Protein AF-A0A8T1BHV2-F1 (afdb_monomer_lite)

InterPro domains:
  IPR013525 ABC-2 type transporter, transmembrane domain [PF01061] (3-91)

Foldseek 3Di:
DVLVVVLVVLLVVLQVVLVVVVVVVVVCVVVVPDDPVVVVVVVLVVVLVVLLVVLLVVLVVVVVVVPDDDPVVSVVVSVVSSVSSSVSSVVSNCVSCVDDVDDD

Secondary structure (DSSP, 8-state):
-HHHH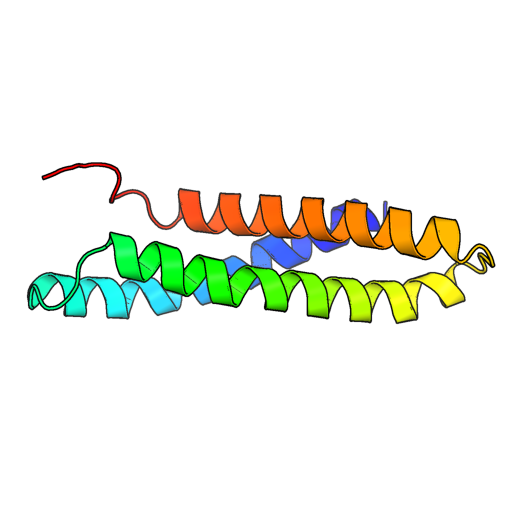HHHHHHHHHHHHHHHHHHHHHHHHHTT-S-HHHHHHHHHHHHHHHHHHHHHHHHHHHHHHHT---HHHHHHHHHHHHHHHHHHHHHHHHHH--------

Organism: NCBI:txid29920

Sequence (104 aa):
MGAVNITFISFNGVLPITSKERTAFYRERASQTYNAFWYFIGSTLVEIPYCFGISLLFMAIFYPMVGFTGVADFFTSWFNLSLIVTLMAYFVAARYYPTQVCFR

Structure (mmCIF, N/CA/C/O backbone):
data_AF-A0A8T1BHV2-F1
#
_entry.id   AF-A0A8T1BHV2-F1
#
loop_
_atom_site.group_PDB
_atom_site.id
_atom_site.type_symbol
_atom_site.label_atom_id
_atom_site.label_alt_id
_atom_site.label_comp_id
_atom_site.label_asym_id
_atom_site.label_entity_id
_atom_site.label_seq_id
_atom_site.pdbx_PDB_ins_code
_atom_site.Cartn_x
_atom_site.Cartn_y
_atom_site.Cartn_z
_atom_site.occupancy
_atom_site.B_iso_or_equiv
_atom_site.auth_seq_id
_atom_site.auth_comp_id
_atom_site.auth_asym_id
_atom_site.auth_atom_id
_atom_site.pdbx_PDB_model_num
ATOM 1 N N . MET A 1 1 ? 17.514 4.496 -5.906 1.00 54.78 1 MET A N 1
ATOM 2 C CA . MET A 1 1 ? 16.894 5.781 -5.497 1.00 54.78 1 MET A CA 1
ATOM 3 C C . MET A 1 1 ? 15.389 5.862 -5.784 1.00 54.78 1 MET A C 1
ATOM 5 O O . MET A 1 1 ? 14.661 6.219 -4.872 1.00 54.78 1 ME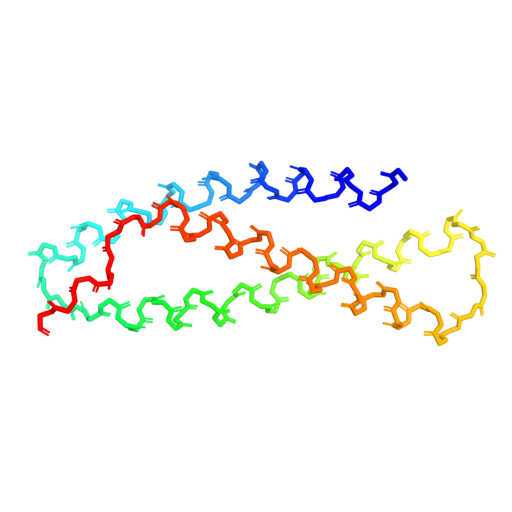T A O 1
ATOM 9 N N . GLY A 1 2 ? 14.893 5.519 -6.985 1.00 64.69 2 GLY A N 1
ATOM 10 C CA . GLY A 1 2 ? 13.471 5.706 -7.351 1.00 64.69 2 GLY A CA 1
ATOM 11 C C . GLY A 1 2 ? 12.442 4.958 -6.484 1.00 64.69 2 GLY A C 1
ATOM 12 O O . GLY A 1 2 ? 11.476 5.564 -6.035 1.00 64.69 2 GLY A O 1
ATOM 13 N N . ALA A 1 3 ? 12.687 3.680 -6.167 1.00 63.78 3 ALA A N 1
ATOM 14 C CA . ALA A 1 3 ? 11.769 2.844 -5.374 1.00 63.78 3 ALA A CA 1
ATOM 15 C C . ALA A 1 3 ? 11.521 3.359 -3.938 1.00 63.78 3 ALA A C 1
ATOM 17 O O . ALA A 1 3 ? 10.414 3.261 -3.407 1.00 63.78 3 ALA A O 1
ATOM 18 N N . VAL A 1 4 ? 12.541 3.958 -3.313 1.00 70.19 4 VAL A N 1
ATOM 19 C CA . VAL A 1 4 ? 12.455 4.474 -1.935 1.00 70.19 4 VAL A CA 1
ATOM 20 C C . VAL A 1 4 ? 11.590 5.736 -1.867 1.00 70.19 4 VAL A C 1
ATOM 22 O O . VAL A 1 4 ? 10.775 5.876 -0.957 1.00 70.19 4 VAL A O 1
ATOM 25 N N . ASN A 1 5 ? 11.693 6.623 -2.861 1.00 73.50 5 ASN A N 1
ATOM 26 C CA . ASN A 1 5 ? 10.899 7.856 -2.909 1.00 73.50 5 ASN A CA 1
ATOM 27 C C . ASN A 1 5 ? 9.393 7.574 -3.035 1.00 73.50 5 ASN A C 1
ATOM 29 O O . ASN A 1 5 ? 8.584 8.220 -2.375 1.00 73.50 5 ASN A O 1
ATOM 33 N N . ILE A 1 6 ? 9.013 6.566 -3.824 1.00 76.50 6 ILE A N 1
ATOM 34 C CA . ILE A 1 6 ? 7.610 6.146 -4.001 1.00 76.50 6 ILE A CA 1
ATOM 35 C C . ILE A 1 6 ? 7.023 5.627 -2.684 1.00 76.50 6 ILE A C 1
ATOM 37 O O . ILE A 1 6 ? 5.874 5.918 -2.348 1.00 76.50 6 ILE A O 1
ATOM 41 N N . THR A 1 7 ? 7.831 4.907 -1.905 1.00 75.94 7 THR A N 1
ATOM 42 C CA . THR A 1 7 ? 7.424 4.398 -0.590 1.00 75.94 7 THR A CA 1
ATOM 43 C C . THR A 1 7 ? 7.167 5.542 0.394 1.00 75.94 7 THR A C 1
ATOM 45 O O . THR A 1 7 ? 6.156 5.546 1.097 1.00 75.94 7 THR A O 1
ATOM 48 N N . PHE A 1 8 ? 8.031 6.561 0.396 1.00 77.06 8 PHE A N 1
ATOM 49 C CA . PHE A 1 8 ? 7.864 7.746 1.239 1.00 77.06 8 PHE A CA 1
ATOM 50 C C . PHE A 1 8 ? 6.609 8.561 0.877 1.00 77.06 8 PHE A C 1
ATOM 52 O O . PHE A 1 8 ? 5.886 9.017 1.765 1.00 77.06 8 PHE A O 1
ATOM 59 N N . ILE A 1 9 ? 6.315 8.711 -0.419 1.00 81.19 9 ILE A N 1
ATOM 60 C CA . ILE A 1 9 ? 5.103 9.395 -0.902 1.00 81.19 9 ILE A CA 1
ATOM 61 C C . ILE A 1 9 ? 3.846 8.622 -0.489 1.00 81.19 9 ILE A C 1
ATOM 63 O O . ILE A 1 9 ? 2.894 9.220 0.012 1.00 81.19 9 ILE A O 1
ATOM 67 N N . SER A 1 10 ? 3.864 7.296 -0.641 1.00 76.25 10 SER A N 1
ATOM 68 C CA . SER A 1 10 ? 2.741 6.427 -0.271 1.00 76.25 10 SER A CA 1
ATOM 69 C C . SER A 1 10 ? 2.429 6.528 1.223 1.00 76.25 10 SER A C 1
ATOM 71 O O . SER A 1 10 ? 1.273 6.707 1.592 1.00 76.25 10 SER A O 1
ATOM 73 N N . PHE A 1 11 ? 3.458 6.521 2.080 1.00 74.31 11 PHE A N 1
ATOM 74 C CA . PHE A 1 11 ? 3.290 6.709 3.522 1.00 74.31 11 PHE A CA 1
ATOM 75 C C . PHE A 1 11 ? 2.552 8.015 3.834 1.00 74.31 11 PHE A C 1
ATOM 77 O O . PHE A 1 11 ? 1.502 7.986 4.466 1.00 74.31 11 PHE A O 1
ATOM 84 N N . ASN A 1 12 ? 3.044 9.150 3.326 1.00 80.88 12 ASN A N 1
ATOM 85 C CA . ASN A 1 12 ? 2.447 10.464 3.588 1.00 80.88 12 ASN A CA 1
ATOM 86 C C . ASN A 1 12 ? 1.031 10.618 3.004 1.00 80.88 12 ASN A C 1
ATOM 88 O O . ASN A 1 12 ? 0.210 11.328 3.582 1.00 80.88 12 ASN A O 1
ATOM 92 N N . GLY A 1 13 ? 0.731 9.948 1.887 1.00 77.62 13 GLY A N 1
ATOM 93 C CA . GLY A 1 13 ? -0.590 9.966 1.256 1.00 77.62 13 GLY A CA 1
ATOM 94 C C . GLY A 1 13 ? -1.656 9.158 2.004 1.00 77.62 13 GLY A C 1
ATOM 95 O O . GLY A 1 13 ? -2.820 9.557 2.011 1.00 77.62 13 GLY A O 1
ATOM 96 N N . VAL A 1 14 ? -1.275 8.065 2.674 1.00 75.00 14 VAL A N 1
ATOM 97 C CA . VAL A 1 14 ? -2.212 7.200 3.419 1.00 75.00 14 VAL A CA 1
ATOM 98 C C . VAL A 1 14 ? -2.586 7.803 4.783 1.00 75.00 14 VAL A C 1
ATOM 100 O O . VAL A 1 14 ? -3.732 7.680 5.217 1.00 75.00 14 VAL A O 1
ATOM 103 N N . LEU A 1 15 ? -1.681 8.561 5.422 1.00 77.69 15 LEU A N 1
ATOM 104 C CA . LEU A 1 15 ? -1.923 9.239 6.711 1.00 77.69 15 LEU A CA 1
ATOM 105 C C . LEU A 1 15 ? -3.253 10.025 6.803 1.00 77.69 15 LEU A C 1
ATOM 107 O O . LEU A 1 15 ? -4.011 9.818 7.762 1.00 77.69 15 LEU A O 1
ATOM 111 N N . PRO A 1 16 ? -3.581 10.939 5.864 1.00 78.94 16 PRO A N 1
ATOM 112 C CA . PRO A 1 16 ? -4.824 11.705 5.927 1.00 78.94 16 PRO A CA 1
ATOM 113 C C . PRO A 1 16 ? -6.071 10.864 5.629 1.00 78.94 16 PRO A C 1
ATOM 115 O O . PRO A 1 16 ? -7.159 11.231 6.075 1.00 78.94 16 PRO A O 1
ATOM 118 N N . ILE A 1 17 ? -5.937 9.754 4.898 1.00 79.00 17 ILE A N 1
ATOM 119 C CA . ILE A 1 17 ? -7.050 8.859 4.553 1.00 79.00 17 ILE A CA 1
ATOM 120 C C . ILE A 1 17 ? -7.477 8.091 5.806 1.00 79.00 17 ILE A C 1
ATOM 122 O O . ILE A 1 17 ? -8.617 8.231 6.253 1.00 79.00 17 ILE A O 1
ATOM 126 N N . THR A 1 18 ? -6.534 7.417 6.469 1.00 73.88 18 THR A N 1
ATOM 127 C CA . THR A 1 18 ? -6.795 6.682 7.719 1.00 73.88 18 THR A CA 1
ATOM 128 C C . THR A 1 18 ? -7.295 7.606 8.838 1.00 73.88 18 THR A C 1
ATOM 130 O O . THR A 1 18 ? -8.122 7.222 9.667 1.00 73.88 18 THR A O 1
ATOM 133 N N . SER A 1 19 ? -6.853 8.869 8.848 1.00 77.50 19 SER A N 1
ATOM 134 C CA . SER A 1 19 ? -7.320 9.868 9.820 1.00 77.50 19 SER A CA 1
ATOM 135 C C . SER A 1 19 ? -8.807 10.215 9.672 1.00 77.50 19 SER A C 1
ATOM 137 O O . SER A 1 19 ? -9.461 10.518 10.673 1.00 77.50 19 SER A O 1
ATOM 139 N N . LYS A 1 20 ? -9.356 10.166 8.450 1.00 77.69 20 LYS A N 1
ATOM 140 C CA . LYS A 1 20 ? -10.779 10.438 8.187 1.00 77.69 20 LYS A CA 1
ATOM 141 C C . LYS A 1 2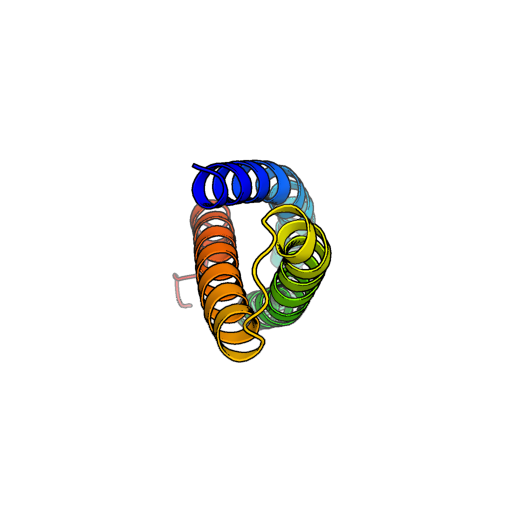0 ? -11.666 9.256 8.571 1.00 77.69 20 LYS A C 1
ATOM 143 O O . LYS A 1 20 ? -12.705 9.465 9.196 1.00 77.69 20 LYS A O 1
ATOM 148 N N . GLU A 1 21 ? -11.235 8.034 8.266 1.00 71.75 21 GLU A N 1
ATOM 149 C CA . GLU A 1 21 ? -11.983 6.806 8.581 1.00 71.75 21 GLU A CA 1
ATOM 150 C C . GLU A 1 21 ? -12.137 6.579 10.091 1.00 71.75 21 GLU A C 1
ATOM 152 O O . GLU A 1 21 ? -13.172 6.106 10.566 1.00 71.75 21 GLU A O 1
ATOM 157 N N . ARG A 1 22 ? -11.155 7.031 10.881 1.00 73.50 22 ARG A N 1
ATOM 158 C CA . ARG A 1 22 ? -11.165 6.908 12.343 1.00 73.50 22 ARG A CA 1
ATOM 159 C C . ARG A 1 22 ? -12.384 7.561 13.011 1.00 73.50 22 ARG A C 1
ATOM 161 O O . ARG A 1 22 ? -12.892 7.043 14.003 1.00 73.50 22 ARG A O 1
ATOM 168 N N . THR A 1 23 ? -12.861 8.695 12.498 1.00 75.50 23 THR A N 1
ATOM 169 C CA . THR A 1 23 ? -13.992 9.424 13.105 1.00 75.50 23 THR A CA 1
ATOM 170 C C . THR A 1 23 ? -15.322 8.692 12.913 1.00 75.50 23 THR A C 1
ATOM 172 O O . THR A 1 23 ? -16.172 8.735 13.803 1.00 75.50 23 THR A O 1
ATOM 175 N N . ALA A 1 24 ? -15.502 8.005 11.780 1.00 76.19 24 ALA A N 1
ATOM 176 C CA . ALA A 1 24 ? -16.685 7.185 11.517 1.00 76.19 24 ALA A CA 1
ATOM 177 C C . ALA A 1 24 ? -16.706 5.942 12.421 1.00 76.19 24 ALA A C 1
ATOM 179 O O . ALA A 1 24 ? -17.693 5.713 13.124 1.00 76.19 24 ALA A O 1
ATOM 180 N N . PHE A 1 25 ? -15.562 5.257 12.537 1.00 72.12 25 PHE A N 1
ATOM 181 C CA . PHE A 1 25 ? -15.407 4.069 13.380 1.00 72.12 25 PHE A CA 1
ATOM 182 C C . PHE A 1 25 ? -15.810 4.307 14.845 1.00 72.12 25 PHE A C 1
ATOM 184 O O . PHE A 1 25 ? -16.497 3.485 15.454 1.00 72.12 25 PHE A O 1
ATOM 191 N N . TYR A 1 26 ? -15.433 5.452 15.430 1.00 75.25 26 TYR A N 1
ATOM 192 C CA . TYR A 1 26 ? -15.808 5.761 16.816 1.00 75.25 26 TYR A CA 1
ATOM 193 C C . TYR A 1 26 ? -17.320 5.963 17.006 1.00 75.25 26 TYR A C 1
ATOM 195 O O . TYR A 1 26 ? -17.843 5.644 18.075 1.00 75.25 26 TYR A O 1
ATOM 203 N N . ARG A 1 27 ? -18.039 6.443 15.984 1.00 79.56 27 ARG A N 1
ATOM 204 C CA . ARG A 1 27 ? -19.503 6.605 16.033 1.00 79.56 27 ARG A CA 1
ATOM 205 C C . ARG A 1 27 ? -20.223 5.264 15.896 1.00 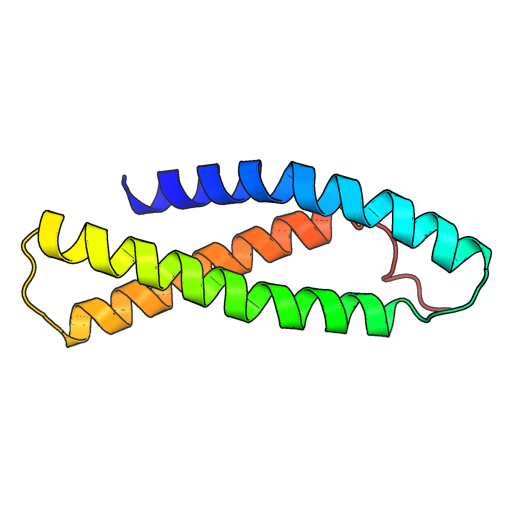79.56 27 ARG A C 1
ATOM 207 O O . ARG A 1 27 ? -21.167 4.988 16.635 1.00 79.56 27 ARG A O 1
ATOM 214 N N . GLU A 1 28 ? -19.747 4.404 15.005 1.00 77.12 28 GLU A N 1
ATOM 215 C CA . GLU A 1 28 ? -20.305 3.063 14.784 1.00 77.12 28 GLU A CA 1
ATOM 216 C C . GLU A 1 28 ? -20.039 2.134 15.978 1.00 77.12 28 GLU A C 1
ATOM 218 O O . GLU A 1 28 ? -20.908 1.355 16.373 1.00 77.12 28 GLU A O 1
ATOM 223 N N . ARG A 1 29 ? -18.902 2.302 16.668 1.00 71.38 29 ARG A N 1
ATOM 224 C CA . ARG A 1 29 ? -18.626 1.578 17.917 1.00 71.38 29 ARG A CA 1
ATOM 225 C C . ARG A 1 29 ? -19.528 2.012 19.074 1.00 71.38 29 ARG A C 1
ATOM 227 O O . ARG A 1 29 ? -19.960 1.158 19.844 1.00 71.38 29 ARG A O 1
ATOM 234 N N . ALA A 1 30 ? -19.842 3.305 19.189 1.00 73.94 30 ALA A N 1
ATOM 235 C CA . ALA A 1 30 ? -20.753 3.810 20.221 1.00 73.94 30 ALA A CA 1
ATOM 236 C C . ALA A 1 30 ? -22.189 3.271 20.068 1.00 73.94 30 ALA A C 1
ATOM 238 O O . ALA A 1 30 ? -22.908 3.164 21.056 1.00 73.94 30 ALA A O 1
ATOM 239 N N . SER A 1 31 ? -22.584 2.890 18.848 1.00 77.75 31 SER A N 1
ATOM 240 C CA . SER A 1 31 ? -23.891 2.285 18.558 1.00 77.75 31 SER A CA 1
ATOM 241 C C . SER A 1 31 ? -23.896 0.749 18.593 1.00 77.75 31 SER A C 1
ATOM 243 O O . SER A 1 31 ? -24.953 0.156 18.409 1.00 77.75 31 SER A O 1
ATOM 245 N N . GLN A 1 32 ? -22.748 0.096 18.843 1.00 71.25 32 GLN A N 1
ATOM 246 C CA . GLN A 1 32 ? -22.582 -1.372 18.850 1.00 71.25 32 GLN A CA 1
ATOM 247 C C . GLN A 1 32 ? -23.127 -2.088 17.597 1.00 71.25 32 GLN A C 1
ATOM 249 O O . GLN A 1 32 ? -23.470 -3.266 17.646 1.00 71.25 32 GLN A O 1
ATOM 254 N N . THR A 1 33 ? -23.199 -1.396 16.460 1.00 70.50 33 THR A N 1
ATOM 255 C CA . THR A 1 33 ? -23.869 -1.904 15.254 1.00 70.50 33 THR A CA 1
ATOM 256 C C . THR A 1 33 ? -23.016 -2.884 14.444 1.00 70.50 33 THR A C 1
ATOM 258 O O . THR A 1 33 ? -23.577 -3.712 13.731 1.00 70.50 33 THR A O 1
ATOM 261 N N . TYR A 1 34 ? -21.682 -2.841 14.564 1.00 63.81 34 TYR A N 1
ATOM 262 C CA . TYR A 1 34 ? -20.767 -3.686 13.788 1.00 63.81 34 TYR A CA 1
ATOM 263 C C . TYR A 1 34 ? -19.576 -4.228 14.590 1.00 63.81 34 TYR A C 1
ATOM 265 O O . TYR A 1 34 ? -19.020 -3.569 15.470 1.00 63.81 34 TYR A O 1
ATOM 273 N N . ASN A 1 35 ? -19.138 -5.437 14.219 1.00 70.62 35 ASN A N 1
ATOM 274 C CA . ASN A 1 35 ? -17.921 -6.066 14.730 1.00 70.62 35 ASN A CA 1
ATOM 275 C C . ASN A 1 35 ? -16.681 -5.507 14.006 1.00 70.62 35 ASN A C 1
ATOM 277 O O . ASN A 1 35 ? -16.662 -5.393 12.780 1.00 70.62 35 ASN A O 1
ATOM 281 N N . ALA A 1 36 ? -15.622 -5.216 14.764 1.00 69.31 36 ALA A N 1
ATOM 282 C CA . ALA A 1 36 ? -14.338 -4.734 14.261 1.00 69.31 36 ALA A CA 1
ATOM 283 C C . ALA A 1 36 ? -13.679 -5.653 13.224 1.00 69.31 36 ALA A C 1
ATOM 285 O O . ALA A 1 36 ? -12.943 -5.179 12.359 1.00 69.31 36 ALA A O 1
ATOM 286 N N . PHE A 1 37 ? -13.972 -6.952 13.280 1.00 70.31 37 PHE A N 1
ATOM 287 C CA . PHE A 1 37 ? -13.467 -7.918 12.311 1.00 70.31 37 PHE A CA 1
ATOM 288 C C . PHE A 1 37 ? -13.906 -7.596 10.873 1.00 70.31 37 PHE A C 1
ATOM 290 O O . PHE A 1 37 ? -13.097 -7.639 9.948 1.00 70.31 37 PHE A O 1
ATOM 297 N N . TRP A 1 38 ? -15.165 -7.189 10.685 1.00 75.50 38 TRP A N 1
ATOM 298 C CA . TRP A 1 38 ? -15.696 -6.852 9.363 1.00 75.50 38 TRP A CA 1
ATOM 299 C C . TRP A 1 38 ? -15.119 -5.546 8.811 1.00 75.50 38 TRP A C 1
ATOM 301 O O . TRP A 1 38 ? -14.913 -5.446 7.605 1.00 75.50 38 TRP A O 1
ATOM 311 N N . TYR A 1 39 ? -14.777 -4.588 9.679 1.00 73.75 39 TYR A N 1
ATOM 312 C CA . TYR A 1 39 ? -14.073 -3.366 9.272 1.00 73.75 39 TYR A CA 1
ATOM 313 C C . TYR A 1 39 ? -12.667 -3.662 8.753 1.00 73.75 39 TYR A C 1
ATOM 315 O O . TYR A 1 39 ? -12.265 -3.098 7.742 1.00 73.75 39 TYR A O 1
ATOM 323 N N . PHE A 1 40 ? -11.940 -4.569 9.412 1.00 72.75 40 PHE A N 1
ATOM 324 C CA . PHE A 1 40 ? -10.598 -4.963 8.982 1.00 72.75 40 PHE A CA 1
ATOM 325 C C . PHE A 1 40 ? -10.620 -5.712 7.643 1.00 72.75 40 PHE A C 1
ATOM 327 O O . PHE A 1 40 ? -9.799 -5.457 6.764 1.00 72.75 40 PHE A O 1
ATOM 334 N N . ILE A 1 41 ? -11.591 -6.608 7.446 1.00 80.31 41 ILE A N 1
ATOM 335 C CA . ILE A 1 41 ? -11.758 -7.292 6.157 1.00 80.31 41 ILE A CA 1
ATOM 336 C C . ILE A 1 41 ? -12.167 -6.299 5.063 1.00 80.31 41 ILE A C 1
ATOM 338 O O . ILE A 1 41 ? -11.616 -6.339 3.969 1.00 80.31 41 ILE A O 1
ATOM 342 N N . GLY A 1 42 ? -13.093 -5.381 5.351 1.00 80.75 42 GLY A N 1
ATOM 343 C CA . GLY A 1 42 ? -13.531 -4.376 4.383 1.00 80.75 42 GLY A CA 1
ATOM 344 C C . GLY A 1 42 ? -12.393 -3.462 3.923 1.00 80.75 42 GLY A C 1
ATOM 345 O O . GLY A 1 42 ? -12.214 -3.268 2.722 1.00 80.75 42 GLY A O 1
ATOM 346 N N . SER A 1 43 ? -11.585 -2.956 4.859 1.00 76.12 43 SER A N 1
ATOM 347 C CA . SER A 1 43 ? -10.455 -2.083 4.525 1.00 76.12 43 SER A CA 1
ATOM 348 C C . SER A 1 43 ? -9.360 -2.827 3.760 1.00 76.12 43 SER A C 1
ATOM 350 O O . SER A 1 43 ? -8.912 -2.356 2.717 1.00 76.12 43 SER A O 1
ATOM 352 N N . THR A 1 44 ? -8.990 -4.036 4.196 1.00 79.88 44 THR A N 1
ATOM 353 C CA . THR A 1 44 ? -7.968 -4.849 3.511 1.00 79.88 44 THR A CA 1
ATOM 354 C C . THR A 1 44 ? -8.364 -5.185 2.071 1.00 79.88 44 THR A C 1
ATOM 356 O O . THR A 1 44 ? -7.516 -5.134 1.181 1.00 79.88 44 THR A O 1
ATOM 359 N N . LEU A 1 45 ? -9.643 -5.476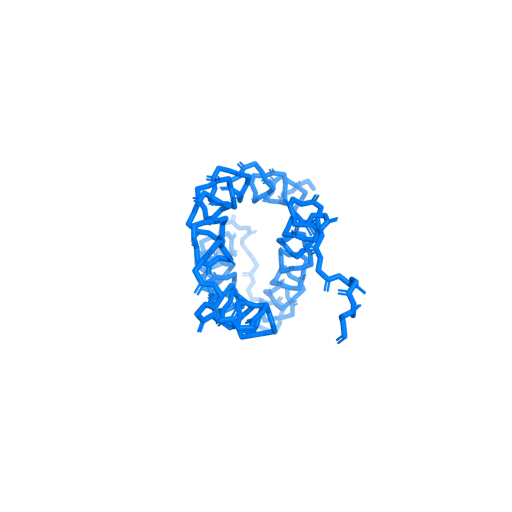 1.821 1.00 84.00 45 LEU A N 1
ATOM 360 C CA . LEU A 1 45 ? -10.143 -5.868 0.503 1.00 84.00 45 LEU A CA 1
ATOM 361 C C . LEU A 1 45 ? -10.187 -4.693 -0.485 1.00 84.00 45 LEU A C 1
ATOM 363 O O . LEU A 1 45 ? -9.995 -4.905 -1.679 1.00 84.00 45 LEU A O 1
ATOM 367 N N . VAL A 1 46 ? -10.386 -3.464 -0.001 1.00 84.31 46 VAL A N 1
ATOM 368 C CA . VAL A 1 46 ? -10.332 -2.242 -0.823 1.00 84.31 46 VAL A CA 1
ATOM 369 C C . VAL A 1 46 ? -8.890 -1.794 -1.076 1.00 84.31 46 VAL A C 1
ATOM 371 O O . VAL A 1 46 ? -8.570 -1.304 -2.160 1.00 84.31 46 VAL A O 1
ATOM 374 N N . GLU A 1 47 ? -7.997 -1.991 -0.109 1.00 80.12 47 GLU A N 1
ATOM 375 C CA . GLU A 1 47 ? -6.628 -1.479 -0.185 1.00 80.12 47 GLU A CA 1
ATOM 376 C C . GLU A 1 47 ? -5.730 -2.301 -1.124 1.00 80.12 47 GLU A C 1
ATOM 378 O O . GLU A 1 47 ? -4.958 -1.727 -1.894 1.00 80.12 47 GLU A O 1
ATOM 383 N N . ILE A 1 48 ? -5.897 -3.629 -1.163 1.00 84.62 48 ILE A N 1
ATOM 384 C CA . ILE A 1 48 ? -5.166 -4.520 -2.083 1.00 84.62 48 ILE A CA 1
ATOM 385 C C . ILE A 1 48 ? -5.313 -4.077 -3.556 1.00 84.62 48 ILE A C 1
ATOM 387 O O . ILE A 1 48 ? -4.298 -3.754 -4.180 1.00 84.62 48 ILE A O 1
ATOM 391 N N . PRO A 1 49 ? -6.523 -4.007 -4.151 1.00 87.38 49 PRO A N 1
ATOM 392 C CA . PRO A 1 49 ? -6.679 -3.631 -5.555 1.00 87.38 49 PRO A CA 1
ATOM 393 C C . PRO A 1 49 ? -6.235 -2.190 -5.829 1.00 87.38 49 PRO A C 1
ATOM 395 O O . PRO A 1 49 ? -5.705 -1.911 -6.906 1.00 87.38 49 PRO A O 1
ATOM 398 N N . TYR A 1 50 ? -6.389 -1.286 -4.857 1.00 84.56 50 TYR A N 1
ATOM 399 C CA . TYR A 1 50 ? -5.931 0.096 -4.980 1.00 84.56 50 TYR A CA 1
ATOM 400 C C . TYR A 1 50 ? -4.401 0.181 -5.115 1.00 84.56 50 TYR A C 1
ATOM 402 O O . TYR A 1 50 ? -3.892 0.817 -6.045 1.00 84.56 50 TYR A O 1
ATOM 410 N N . CYS A 1 51 ? -3.652 -0.525 -4.260 1.00 84.12 51 CYS A N 1
ATOM 411 C CA . CYS A 1 51 ? -2.191 -0.577 -4.328 1.00 84.12 51 CYS A CA 1
ATOM 412 C C . CYS A 1 51 ? -1.683 -1.256 -5.613 1.00 84.12 51 CYS A C 1
ATOM 414 O O . CYS A 1 51 ? -0.717 -0.779 -6.220 1.00 84.12 51 CYS A O 1
ATOM 416 N N . PHE A 1 52 ? -2.340 -2.328 -6.073 1.00 86.56 52 PHE A N 1
ATOM 417 C CA . PHE A 1 52 ? -2.004 -2.986 -7.343 1.00 86.56 52 PHE A CA 1
ATOM 418 C C . PHE A 1 52 ? -2.267 -2.083 -8.560 1.00 86.56 52 PHE A C 1
ATOM 420 O O . PHE A 1 52 ? -1.441 -2.028 -9.472 1.00 86.56 52 PHE A O 1
ATOM 427 N N . GLY A 1 53 ? -3.368 -1.326 -8.563 1.00 87.44 53 GLY A N 1
ATOM 428 C CA . GLY A 1 53 ? -3.695 -0.398 -9.647 1.00 87.44 53 GLY A CA 1
ATOM 429 C C . GLY A 1 53 ? -2.707 0.766 -9.753 1.00 87.44 53 GLY A C 1
ATOM 430 O O . GLY A 1 53 ? -2.196 1.055 -10.837 1.00 87.44 53 GLY A O 1
ATOM 431 N N . ILE A 1 54 ? -2.381 1.405 -8.624 1.00 85.06 54 ILE A N 1
ATOM 432 C CA . ILE A 1 54 ? -1.480 2.566 -8.615 1.00 85.06 54 ILE A CA 1
ATOM 433 C C . ILE A 1 54 ? -0.038 2.174 -8.960 1.00 85.06 54 ILE A C 1
ATOM 435 O O . ILE A 1 54 ? 0.645 2.897 -9.687 1.00 85.06 54 ILE A O 1
ATOM 439 N N . SER A 1 55 ? 0.412 1.003 -8.497 1.00 84.81 55 SER A N 1
ATOM 440 C CA . SER A 1 55 ? 1.739 0.473 -8.825 1.00 84.81 55 SER A CA 1
ATOM 441 C C . SER A 1 55 ? 1.863 0.078 -10.296 1.00 84.81 55 SER A C 1
ATOM 443 O O . SER A 1 55 ? 2.914 0.314 -10.892 1.00 84.81 55 SER A O 1
ATOM 445 N N . LEU A 1 56 ? 0.801 -0.466 -10.903 1.00 86.88 56 LEU A N 1
ATOM 446 C CA . LEU A 1 56 ? 0.775 -0.791 -12.332 1.00 86.88 56 LEU A CA 1
ATOM 447 C C . LEU A 1 56 ? 0.845 0.475 -13.189 1.00 86.88 56 LEU A C 1
ATOM 449 O O . LEU A 1 56 ? 1.662 0.549 -14.105 1.00 86.88 56 LEU A O 1
ATOM 453 N N . LEU A 1 57 ? 0.032 1.485 -12.865 1.00 87.62 57 LEU A N 1
ATOM 454 C CA . LEU A 1 57 ? 0.009 2.755 -13.593 1.00 87.62 57 LEU A CA 1
ATOM 455 C C . LEU A 1 57 ? 1.368 3.458 -13.518 1.00 87.62 57 LEU A C 1
ATOM 457 O O . LEU A 1 57 ? 1.876 3.945 -14.527 1.00 87.62 57 LEU A O 1
ATOM 461 N N . PHE A 1 58 ? 1.992 3.449 -12.339 1.00 83.19 58 PHE A N 1
ATOM 462 C CA . PHE A 1 58 ? 3.332 3.991 -12.166 1.00 83.19 58 PHE A CA 1
ATOM 463 C C . PHE A 1 58 ? 4.384 3.209 -12.969 1.00 83.19 58 PHE A C 1
ATOM 465 O O . PHE A 1 58 ? 5.186 3.813 -13.683 1.00 83.19 58 PHE A O 1
ATOM 472 N N . MET A 1 59 ? 4.373 1.873 -12.900 1.00 83.56 59 MET A N 1
ATOM 473 C CA . MET A 1 59 ? 5.344 1.040 -13.616 1.00 83.56 59 MET A CA 1
ATOM 474 C C . MET A 1 59 ? 5.192 1.165 -15.138 1.00 83.56 59 MET A C 1
ATOM 476 O O . MET A 1 59 ? 6.195 1.223 -15.841 1.00 83.56 59 MET A O 1
ATOM 480 N N . ALA A 1 60 ? 3.965 1.286 -15.653 1.00 85.19 60 ALA A N 1
ATOM 481 C CA . ALA A 1 60 ? 3.699 1.449 -17.083 1.00 85.19 60 ALA A CA 1
ATOM 482 C C . ALA A 1 60 ? 4.321 2.728 -17.676 1.00 85.19 60 ALA A C 1
ATOM 484 O O . ALA A 1 60 ? 4.711 2.728 -18.840 1.00 85.19 60 ALA A O 1
ATOM 485 N N . ILE A 1 61 ? 4.444 3.799 -16.884 1.00 86.25 61 ILE A N 1
ATOM 486 C CA . ILE A 1 61 ? 5.074 5.062 -17.305 1.00 86.25 61 ILE A CA 1
ATOM 487 C C . ILE A 1 61 ? 6.584 5.030 -17.046 1.00 86.25 61 ILE A C 1
ATOM 489 O O . ILE A 1 61 ? 7.374 5.473 -17.878 1.00 86.25 61 ILE A O 1
ATOM 493 N N . PHE A 1 62 ? 7.003 4.494 -15.900 1.00 82.38 62 PHE A N 1
ATOM 494 C CA . PHE A 1 62 ? 8.410 4.489 -15.507 1.00 82.38 62 PHE A CA 1
ATOM 495 C C . PHE A 1 62 ? 9.250 3.526 -16.356 1.00 82.38 62 PHE A C 1
ATOM 497 O O . PHE A 1 62 ? 10.394 3.825 -16.686 1.00 82.38 62 PHE A O 1
ATOM 504 N N . TYR A 1 63 ? 8.681 2.391 -16.760 1.00 82.00 63 TYR A N 1
ATOM 505 C CA . TYR A 1 63 ? 9.381 1.379 -17.544 1.00 82.00 63 TYR A CA 1
ATOM 506 C C . TYR A 1 63 ? 9.895 1.879 -18.912 1.00 82.00 63 TYR A C 1
ATOM 508 O O . TYR A 1 63 ? 11.095 1.740 -19.167 1.00 82.00 63 TYR A O 1
ATOM 516 N N . PRO A 1 64 ? 9.082 2.539 -19.769 1.00 81.94 64 PRO A N 1
ATOM 517 C CA . PRO A 1 64 ? 9.583 3.115 -21.017 1.00 81.94 64 PRO A CA 1
ATOM 518 C C . PRO A 1 64 ? 10.548 4.290 -20.797 1.00 81.94 64 PRO A C 1
ATOM 520 O O . PRO A 1 64 ? 11.425 4.503 -21.629 1.00 81.94 64 PRO A O 1
ATOM 523 N N . MET A 1 65 ? 10.451 5.025 -19.679 1.00 80.00 65 MET A N 1
ATOM 524 C CA . MET A 1 65 ? 11.395 6.110 -19.362 1.00 80.00 65 MET A CA 1
ATOM 525 C C . MET A 1 65 ? 12.809 5.609 -19.056 1.00 80.00 65 MET A C 1
ATOM 527 O O . MET A 1 65 ? 13.775 6.328 -19.300 1.00 80.00 65 MET A O 1
ATOM 531 N N . VAL A 1 66 ? 12.943 4.398 -18.510 1.00 81.81 66 VAL A N 1
ATOM 532 C CA . VAL A 1 66 ? 14.253 3.810 -18.192 1.00 81.81 66 VAL A CA 1
ATOM 533 C C . VAL A 1 66 ? 14.876 3.114 -19.415 1.00 81.81 66 VAL A C 1
ATOM 535 O O . VAL A 1 66 ? 16.086 2.909 -19.449 1.00 81.81 66 VAL A O 1
ATOM 538 N N . GLY A 1 67 ? 14.083 2.806 -20.448 1.00 76.62 67 GLY A N 1
ATOM 539 C CA . GLY A 1 67 ? 14.578 2.232 -21.705 1.00 76.62 67 GLY A CA 1
ATOM 540 C C . GLY A 1 67 ? 14.864 0.726 -21.656 1.00 76.62 67 GLY A C 1
ATOM 541 O O . GLY A 1 67 ? 15.597 0.218 -22.502 1.00 76.62 67 GLY A O 1
ATOM 542 N N . PHE A 1 68 ? 14.302 0.002 -20.683 1.00 70.69 68 PHE A N 1
ATOM 543 C CA . PHE A 1 68 ? 14.391 -1.462 -20.617 1.00 70.69 68 PHE A CA 1
ATOM 544 C C . PHE A 1 68 ? 13.341 -2.135 -21.522 1.00 70.69 68 PHE A C 1
ATOM 546 O O . PHE A 1 68 ? 12.238 -1.621 -21.689 1.00 70.69 68 PHE A O 1
ATOM 553 N N . THR A 1 69 ? 13.679 -3.288 -22.115 1.00 73.75 69 THR A N 1
ATOM 554 C CA . THR A 1 69 ? 12.848 -4.002 -23.115 1.00 73.75 69 THR A CA 1
ATOM 555 C C . THR A 1 69 ? 12.414 -5.421 -22.694 1.00 73.75 69 THR A C 1
ATOM 557 O O . THR A 1 69 ? 11.808 -6.146 -23.482 1.00 73.75 69 THR A O 1
ATOM 560 N N . GLY A 1 70 ? 12.689 -5.835 -21.454 1.00 80.62 70 GLY A N 1
ATOM 561 C CA . GLY A 1 70 ? 12.354 -7.155 -20.901 1.00 80.62 70 GLY A CA 1
ATOM 562 C C . GLY A 1 70 ? 10.956 -7.259 -20.270 1.00 80.62 70 GLY A C 1
ATOM 563 O O . GLY A 1 70 ? 10.743 -6.868 -19.123 1.00 80.62 70 GLY A O 1
ATOM 564 N N . VAL A 1 71 ? 10.006 -7.885 -20.971 1.00 77.06 71 VAL A N 1
ATOM 565 C CA . VAL A 1 71 ? 8.628 -8.100 -20.473 1.00 77.06 71 VAL A CA 1
ATOM 566 C C . VAL A 1 71 ? 8.593 -8.937 -19.183 1.00 77.06 71 VAL A C 1
ATOM 568 O O . VAL A 1 71 ? 7.791 -8.667 -18.294 1.00 77.06 71 VAL A O 1
ATOM 571 N N . ALA A 1 72 ? 9.485 -9.923 -19.038 1.00 82.00 72 ALA A N 1
ATOM 572 C CA . ALA A 1 72 ? 9.593 -10.719 -17.811 1.00 82.00 72 ALA A CA 1
ATOM 573 C C . ALA A 1 72 ? 10.053 -9.865 -16.615 1.00 82.00 72 ALA A C 1
ATOM 575 O O . ALA A 1 72 ? 9.447 -9.911 -15.545 1.00 82.00 72 ALA A O 1
ATOM 576 N N . ASP A 1 73 ? 11.055 -9.010 -16.831 1.00 80.50 73 ASP A N 1
ATOM 577 C CA . ASP A 1 73 ? 11.583 -8.112 -15.801 1.00 80.50 73 ASP A CA 1
ATOM 578 C C . ASP A 1 73 ? 10.560 -7.049 -15.389 1.00 80.50 73 ASP A C 1
ATOM 580 O O . ASP A 1 73 ? 10.528 -6.641 -14.226 1.00 80.50 73 ASP A O 1
ATOM 584 N N . PHE A 1 74 ? 9.682 -6.636 -16.312 1.00 81.94 74 PHE A N 1
ATOM 585 C CA . PHE A 1 74 ? 8.556 -5.752 -16.012 1.00 81.94 74 PHE A CA 1
ATOM 586 C C . PHE A 1 74 ? 7.604 -6.381 -14.989 1.00 81.94 74 PHE A C 1
ATOM 588 O O . PHE A 1 74 ? 7.305 -5.755 -13.970 1.00 81.94 74 PHE A O 1
ATOM 595 N N . PHE A 1 75 ? 7.169 -7.626 -15.209 1.00 83.50 75 PHE A N 1
ATOM 596 C CA . PHE A 1 75 ? 6.246 -8.303 -14.293 1.00 83.50 75 PHE A CA 1
ATOM 597 C C . PHE A 1 75 ? 6.884 -8.598 -12.932 1.00 83.50 75 PHE A C 1
ATOM 599 O O . PHE A 1 75 ? 6.249 -8.366 -11.902 1.00 83.50 75 PHE A O 1
ATOM 606 N N . THR A 1 76 ? 8.144 -9.042 -12.903 1.00 83.94 76 THR A N 1
ATOM 607 C CA . THR A 1 76 ? 8.867 -9.290 -11.646 1.00 83.94 76 THR A CA 1
ATOM 608 C C . THR A 1 76 ? 9.086 -7.999 -10.853 1.00 83.94 76 THR A C 1
ATOM 610 O O . THR A 1 76 ? 8.879 -7.979 -9.637 1.00 83.94 76 THR A O 1
ATOM 613 N N . SER A 1 77 ? 9.439 -6.902 -11.530 1.00 82.44 77 SER A N 1
ATOM 614 C CA . SER A 1 77 ? 9.628 -5.594 -10.889 1.00 82.44 77 SER A CA 1
ATOM 615 C C . SER A 1 77 ? 8.310 -5.003 -10.397 1.00 82.44 77 SER A C 1
ATOM 617 O O . SER A 1 77 ? 8.260 -4.429 -9.310 1.00 82.44 77 SER A O 1
ATOM 619 N N . TRP A 1 78 ? 7.230 -5.163 -11.167 1.00 85.38 78 TRP A N 1
ATOM 620 C CA . TRP A 1 78 ? 5.894 -4.728 -10.768 1.00 85.38 78 TRP A CA 1
ATOM 621 C C . TRP A 1 78 ? 5.414 -5.475 -9.523 1.00 85.38 78 TRP A C 1
ATOM 623 O O . TRP A 1 78 ? 5.022 -4.831 -8.553 1.00 85.38 78 TRP A O 1
ATOM 633 N N . PHE A 1 79 ? 5.534 -6.806 -9.507 1.00 87.12 79 PHE A N 1
ATOM 634 C CA . PHE A 1 79 ? 5.125 -7.629 -8.369 1.00 87.12 79 PHE A CA 1
ATOM 635 C C . PHE A 1 79 ? 5.923 -7.309 -7.094 1.00 87.12 79 PHE A C 1
ATOM 637 O O . PHE A 1 79 ? 5.362 -7.206 -6.001 1.00 87.12 79 PHE A O 1
ATOM 644 N N . ASN A 1 80 ? 7.237 -7.094 -7.220 1.00 86.12 80 ASN A N 1
ATOM 645 C CA . ASN A 1 80 ? 8.069 -6.678 -6.092 1.00 86.12 80 ASN A CA 1
ATOM 646 C C . ASN A 1 80 ? 7.648 -5.298 -5.550 1.00 86.12 80 ASN A C 1
ATOM 648 O O . ASN A 1 80 ? 7.504 -5.125 -4.338 1.00 86.12 80 ASN A O 1
ATOM 652 N N . LEU A 1 81 ? 7.381 -4.338 -6.442 1.00 84.44 81 LEU A N 1
ATOM 653 C CA . LEU A 1 81 ? 6.955 -2.991 -6.065 1.00 84.44 81 LEU A CA 1
ATOM 654 C C . LEU A 1 81 ? 5.565 -2.989 -5.408 1.00 84.44 81 LEU A C 1
ATOM 656 O O . LEU A 1 81 ? 5.379 -2.321 -4.389 1.00 84.44 81 LEU A O 1
ATOM 660 N N . SER A 1 82 ? 4.606 -3.761 -5.931 1.00 85.69 82 SER A N 1
ATOM 661 C CA . SER A 1 82 ? 3.266 -3.877 -5.344 1.00 85.69 82 SER A CA 1
ATOM 662 C C . SER A 1 82 ? 3.304 -4.476 -3.937 1.00 85.69 82 SER A C 1
ATOM 664 O O . SER A 1 82 ? 2.581 -4.006 -3.058 1.00 85.69 82 SER A O 1
ATOM 666 N N . LEU A 1 83 ? 4.182 -5.456 -3.686 1.00 85.06 83 LEU A N 1
ATOM 667 C CA . LEU A 1 83 ? 4.366 -6.038 -2.353 1.00 85.06 83 LEU A CA 1
ATOM 668 C C . LEU A 1 83 ? 4.944 -5.029 -1.354 1.00 85.06 83 LEU A C 1
ATOM 670 O O . LEU A 1 83 ? 4.446 -4.931 -0.233 1.00 85.06 83 LEU A O 1
ATOM 674 N N . ILE A 1 84 ? 5.954 -4.250 -1.756 1.00 85.25 84 ILE A N 1
ATOM 675 C CA . ILE A 1 84 ? 6.571 -3.232 -0.890 1.00 85.25 84 ILE A CA 1
ATOM 676 C C . ILE A 1 84 ? 5.563 -2.128 -0.544 1.00 85.25 84 ILE A C 1
ATOM 678 O O . ILE A 1 84 ? 5.448 -1.751 0.621 1.00 85.25 84 ILE A O 1
ATOM 682 N N . VAL A 1 85 ? 4.797 -1.638 -1.524 1.00 83.81 85 VAL A N 1
ATOM 683 C CA . VAL A 1 85 ? 3.771 -0.603 -1.299 1.00 83.81 85 VAL A CA 1
ATOM 684 C C . VAL A 1 85 ? 2.664 -1.111 -0.373 1.00 83.81 85 VAL A C 1
ATOM 686 O O . VAL A 1 85 ? 2.303 -0.422 0.580 1.00 83.81 85 VAL A O 1
ATOM 689 N N . THR A 1 86 ? 2.177 -2.332 -0.603 1.00 82.69 86 THR A N 1
ATOM 690 C CA . THR A 1 86 ? 1.114 -2.945 0.209 1.00 82.69 86 THR A CA 1
ATOM 691 C C . THR A 1 86 ? 1.572 -3.179 1.653 1.00 82.69 86 THR A C 1
ATOM 693 O O . THR A 1 86 ? 0.845 -2.869 2.594 1.00 82.69 86 THR A O 1
ATOM 696 N N . LEU A 1 87 ? 2.809 -3.647 1.857 1.00 83.19 87 LEU A N 1
ATOM 697 C CA . LEU A 1 87 ? 3.393 -3.816 3.191 1.00 83.19 87 LEU A CA 1
ATOM 698 C C . LEU A 1 87 ? 3.432 -2.489 3.967 1.00 83.19 87 LEU A C 1
ATOM 700 O O . LEU A 1 87 ? 3.093 -2.441 5.148 1.00 83.19 87 LEU A O 1
ATOM 704 N N . MET A 1 88 ? 3.820 -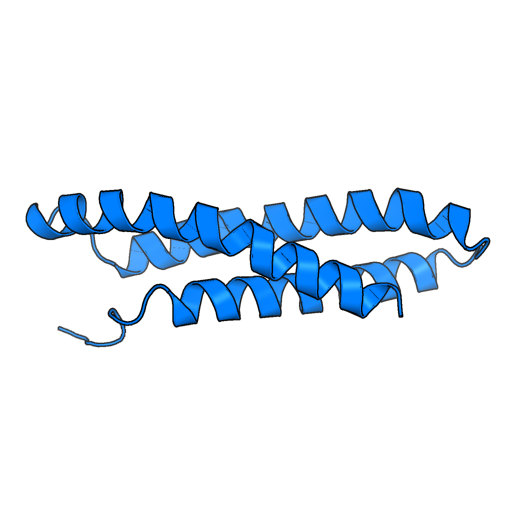1.402 3.301 1.00 79.81 88 MET A N 1
ATOM 705 C CA . MET A 1 88 ? 3.941 -0.080 3.921 1.00 79.81 88 MET A CA 1
ATOM 706 C C . MET A 1 88 ? 2.575 0.540 4.228 1.00 79.81 88 MET A C 1
ATOM 708 O O . MET A 1 88 ? 2.408 1.133 5.294 1.00 79.81 88 MET A O 1
ATOM 712 N N . ALA A 1 89 ? 1.587 0.342 3.351 1.00 77.81 89 ALA A N 1
ATOM 713 C CA . ALA A 1 89 ? 0.197 0.721 3.602 1.00 77.81 89 ALA A CA 1
ATOM 714 C C . ALA A 1 89 ? -0.365 0.005 4.845 1.00 77.81 89 ALA A C 1
ATOM 716 O O . ALA A 1 89 ? -0.908 0.649 5.745 1.00 77.81 89 ALA A O 1
ATOM 717 N N . TYR A 1 90 ? -0.107 -1.301 4.987 1.00 76.38 90 TYR A N 1
ATOM 718 C CA . TYR A 1 90 ? -0.509 -2.049 6.181 1.00 76.38 90 TYR A CA 1
ATOM 719 C C . TYR A 1 90 ? 0.218 -1.620 7.454 1.00 76.38 90 TYR A C 1
ATOM 721 O O . TYR A 1 90 ? -0.406 -1.575 8.514 1.00 76.38 90 TYR A O 1
ATOM 729 N N . PHE A 1 91 ? 1.503 -1.262 7.386 1.00 74.69 91 PHE A N 1
ATOM 730 C CA . PHE A 1 91 ? 2.205 -0.705 8.547 1.00 74.69 91 PHE A CA 1
ATOM 731 C C . PHE A 1 91 ? 1.592 0.623 9.014 1.00 74.69 91 PHE A C 1
ATOM 733 O O . PHE A 1 91 ? 1.498 0.858 10.222 1.00 74.69 91 PHE A O 1
ATOM 740 N N . VAL A 1 92 ? 1.136 1.472 8.085 1.00 74.25 92 VAL A N 1
ATOM 741 C CA . VAL A 1 92 ? 0.408 2.709 8.412 1.00 74.25 92 VAL A CA 1
ATOM 742 C C . VAL A 1 92 ? -0.935 2.383 9.056 1.00 74.25 92 VAL A C 1
ATOM 744 O O . VAL A 1 92 ? -1.206 2.860 10.160 1.00 74.25 92 VAL A O 1
ATOM 747 N N . ALA A 1 93 ? -1.741 1.524 8.431 1.00 69.25 93 ALA A N 1
ATOM 748 C CA . ALA A 1 93 ? -3.027 1.112 8.982 1.00 69.25 93 ALA A CA 1
ATOM 749 C C . ALA A 1 93 ? -2.863 0.525 10.401 1.00 69.25 93 ALA A C 1
ATOM 751 O O . ALA A 1 93 ? -3.485 1.000 11.352 1.00 69.25 93 ALA A O 1
ATOM 752 N N . ALA A 1 94 ? -1.939 -0.419 10.594 1.00 68.19 94 ALA A N 1
ATOM 753 C CA . ALA A 1 94 ? -1.689 -1.051 11.889 1.00 68.19 94 ALA A CA 1
ATOM 754 C C . ALA A 1 94 ? -1.246 -0.057 12.981 1.00 68.19 94 ALA A C 1
ATOM 756 O O . ALA A 1 94 ? -1.613 -0.213 14.146 1.00 68.19 94 ALA A O 1
ATOM 757 N N . ARG A 1 95 ? -0.478 0.985 12.630 1.00 57.91 95 ARG A N 1
ATOM 758 C CA . ARG A 1 95 ? 0.001 1.986 13.598 1.00 57.91 95 ARG A CA 1
ATOM 759 C C . ARG A 1 95 ? -1.070 3.012 13.984 1.00 57.91 95 ARG A C 1
ATOM 761 O O . ARG A 1 95 ? -1.062 3.481 15.123 1.00 57.91 95 ARG A O 1
ATOM 768 N N . TYR A 1 96 ? -1.968 3.368 13.065 1.00 59.44 96 TYR A N 1
ATOM 769 C CA . TYR A 1 96 ? -3.023 4.369 13.292 1.00 59.44 96 TYR A CA 1
ATOM 770 C C . TYR A 1 96 ? -4.336 3.785 13.835 1.00 59.44 96 TYR A C 1
ATOM 772 O O . TYR A 1 96 ? -5.138 4.537 14.398 1.00 59.44 96 TYR A O 1
ATOM 780 N N . TYR A 1 97 ? -4.505 2.459 13.786 1.00 55.38 97 TYR A N 1
ATOM 781 C CA . TYR A 1 97 ? -5.542 1.706 14.498 1.00 55.38 97 TYR A CA 1
ATOM 782 C C . TYR A 1 97 ? -4.984 0.994 15.761 1.00 55.38 97 TYR A C 1
ATOM 784 O O . TYR A 1 97 ? -5.001 -0.235 15.819 1.00 55.38 97 TYR A O 1
ATOM 792 N N . PRO A 1 98 ? -4.507 1.683 16.825 1.00 45.22 98 PRO A N 1
ATOM 793 C CA . PRO A 1 98 ? -3.860 1.019 17.965 1.00 45.22 98 PRO A CA 1
ATOM 794 C C . PRO A 1 98 ? -4.815 0.288 18.934 1.00 45.22 98 PRO A C 1
ATOM 796 O O . PRO A 1 98 ? -4.464 0.096 20.093 1.00 45.22 98 PRO A O 1
ATOM 799 N N . THR A 1 99 ? -6.027 -0.118 18.536 1.00 48.47 99 THR A N 1
ATOM 800 C CA . THR A 1 99 ? -6.977 -0.760 19.468 1.00 48.47 99 THR A CA 1
ATOM 801 C C . THR A 1 99 ? -8.000 -1.668 18.777 1.00 48.47 99 THR A C 1
ATOM 803 O O . THR A 1 99 ? -9.135 -1.250 18.673 1.00 48.47 99 THR A O 1
ATOM 806 N N . GLN A 1 100 ? -7.684 -2.903 18.355 1.00 41.47 100 GLN A N 1
ATOM 807 C CA . GLN A 1 100 ? -8.691 -3.997 18.218 1.00 41.47 100 GLN A CA 1
ATOM 808 C C . GLN A 1 100 ? -8.097 -5.434 18.313 1.00 41.47 100 GLN A C 1
ATOM 810 O O . GLN A 1 100 ? -8.771 -6.389 17.952 1.00 41.47 100 GLN A O 1
ATOM 815 N N . VAL A 1 101 ? -6.880 -5.644 18.844 1.00 48.50 101 VAL A N 1
ATOM 816 C CA . VAL A 1 101 ? -6.436 -6.998 19.283 1.00 48.50 101 VAL A CA 1
ATOM 817 C C . VAL A 1 101 ? -6.926 -7.367 20.689 1.00 48.50 101 VAL A C 1
ATOM 819 O O . VAL A 1 101 ? -6.688 -8.477 21.154 1.00 48.50 101 VAL A O 1
ATOM 822 N N . CYS A 1 102 ? -7.664 -6.482 21.365 1.00 41.69 102 CYS A N 1
ATOM 823 C CA . CYS A 1 102 ? -8.366 -6.855 22.589 1.00 41.69 102 CYS A CA 1
ATOM 824 C C . CYS A 1 102 ? -9.686 -7.536 22.209 1.00 41.69 102 CYS A C 1
ATOM 826 O O . CYS A 1 102 ? -10.720 -6.883 22.053 1.00 41.69 102 CYS A O 1
ATOM 828 N N . PHE A 1 103 ? -9.583 -8.851 22.000 1.00 40.31 103 PHE A N 1
ATOM 829 C CA . PHE A 1 103 ? -10.633 -9.830 22.266 1.00 40.31 103 PHE A CA 1
ATOM 830 C C . PHE A 1 103 ? -11.566 -9.323 23.377 1.00 40.31 103 PHE A C 1
ATOM 832 O O . PHE A 1 103 ? -11.115 -9.028 24.486 1.00 40.31 103 PHE A O 1
ATOM 839 N N . ARG A 1 104 ? -12.863 -9.257 23.086 1.00 39.72 104 ARG A N 1
ATOM 840 C CA . ARG A 1 104 ? -13.838 -9.686 24.081 1.00 39.72 104 ARG A CA 1
ATOM 841 C C . ARG A 1 104 ? -14.252 -11.100 23.720 1.00 39.72 104 ARG A C 1
ATOM 843 O O . ARG A 1 104 ? -14.407 -11.341 22.503 1.00 39.72 104 ARG A O 1
#

pLDDT: mean 75.38, std 11.0, range [39.72, 87.62]

Radius of gyration: 16.99 Å; chains: 1; bounding box: 41×22×47 Å